Protein AF-A0A841Z2F9-F1 (afdb_monomer_lite)

Radius of gyration: 16.41 Å; chains: 1; bounding box: 46×33×38 Å

Structure (mmCIF, N/CA/C/O backbone):
data_AF-A0A841Z2F9-F1
#
_entry.id   AF-A0A841Z2F9-F1
#
loop_
_atom_site.group_PDB
_atom_site.id
_atom_site.type_symbol
_atom_site.label_atom_id
_atom_site.label_alt_id
_atom_site.label_comp_id
_atom_site.label_asym_id
_atom_site.label_entity_id
_atom_site.label_seq_id
_atom_site.pdbx_PDB_ins_code
_atom_site.Cartn_x
_atom_site.Cartn_y
_atom_site.Cartn_z
_atom_site.occupancy
_atom_site.B_iso_or_equiv
_atom_site.auth_seq_id
_atom_site.auth_comp_id
_atom_site.auth_asym_id
_atom_site.auth_atom_id
_atom_site.pdbx_PDB_model_num
ATOM 1 N N . MET A 1 1 ? -30.067 -2.325 -0.694 1.00 32.16 1 MET A N 1
ATOM 2 C CA . MET A 1 1 ? -28.967 -1.854 -1.563 1.00 32.16 1 MET A CA 1
ATOM 3 C C . MET A 1 1 ? -27.797 -2.801 -1.423 1.00 32.16 1 MET A C 1
ATOM 5 O O . MET A 1 1 ? -27.535 -3.234 -0.310 1.00 32.16 1 MET A O 1
ATOM 9 N N . LYS A 1 2 ? -27.159 -3.182 -2.534 1.00 28.09 2 LYS A N 1
ATOM 10 C CA . LYS A 1 2 ? -25.953 -4.018 -2.519 1.00 28.09 2 LYS A CA 1
ATOM 11 C C . LYS A 1 2 ? -24.741 -3.093 -2.527 1.00 28.09 2 LYS A C 1
ATOM 13 O O . LYS A 1 2 ? -24.358 -2.603 -3.582 1.00 28.09 2 LYS A O 1
ATOM 18 N N . THR A 1 3 ? -24.193 -2.839 -1.347 1.00 32.78 3 THR A N 1
ATOM 19 C CA . THR A 1 3 ? -22.905 -2.168 -1.162 1.00 32.78 3 THR A CA 1
ATOM 20 C C . THR A 1 3 ? -21.828 -3.049 -1.789 1.00 32.78 3 THR A C 1
ATOM 22 O O . THR A 1 3 ? -21.724 -4.228 -1.450 1.00 32.78 3 THR A O 1
ATOM 25 N N . LYS A 1 4 ? -21.076 -2.521 -2.754 1.00 34.56 4 LYS A N 1
ATOM 26 C CA . LYS A 1 4 ? -19.998 -3.257 -3.418 1.00 34.56 4 LYS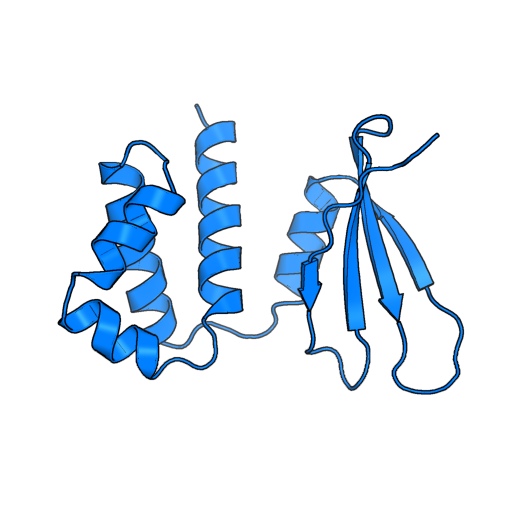 A CA 1
ATOM 27 C C . LYS A 1 4 ? -18.699 -2.932 -2.687 1.00 34.56 4 LYS A C 1
ATOM 29 O O . LYS A 1 4 ? -18.000 -1.995 -3.044 1.00 34.56 4 LYS A O 1
ATOM 34 N N . VAL A 1 5 ? -18.447 -3.657 -1.603 1.00 40.31 5 VAL A N 1
ATOM 35 C CA . VAL A 1 5 ? -17.239 -3.483 -0.796 1.00 40.31 5 VAL A CA 1
ATOM 36 C C . VAL A 1 5 ? -16.085 -4.159 -1.535 1.00 40.31 5 VAL A C 1
ATOM 38 O O . VAL A 1 5 ? -16.152 -5.348 -1.840 1.00 40.31 5 VAL A O 1
ATOM 41 N N . ILE A 1 6 ? -15.071 -3.384 -1.910 1.00 49.03 6 ILE A N 1
ATOM 42 C CA . ILE A 1 6 ? -13.790 -3.918 -2.380 1.00 49.03 6 ILE A CA 1
ATOM 43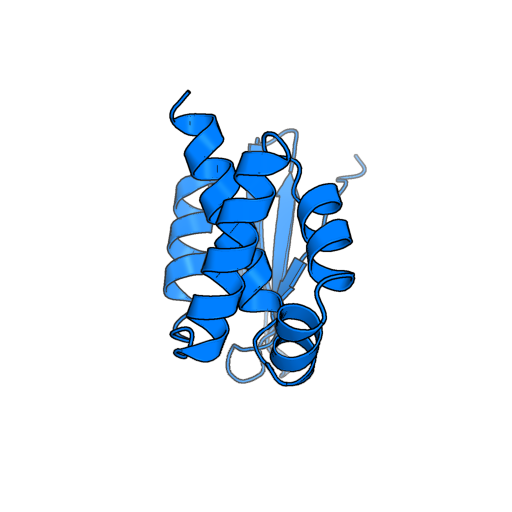 C C . ILE A 1 6 ? -12.953 -4.113 -1.119 1.00 49.03 6 ILE A C 1
ATOM 45 O O . ILE A 1 6 ? -12.584 -3.124 -0.493 1.00 49.03 6 ILE A O 1
ATOM 49 N N . GLU A 1 7 ? -12.751 -5.366 -0.718 1.00 40.91 7 GLU A N 1
ATOM 50 C CA . GLU A 1 7 ? -12.090 -5.725 0.539 1.00 40.91 7 GLU A CA 1
ATOM 51 C C . GLU A 1 7 ? -10.582 -5.921 0.338 1.00 40.91 7 GLU A C 1
ATOM 53 O O . GLU A 1 7 ? -10.152 -6.756 -0.461 1.00 40.91 7 GLU A O 1
ATOM 58 N N . GLU A 1 8 ? -9.775 -5.187 1.102 1.00 53.19 8 GLU A N 1
ATOM 59 C CA . GLU A 1 8 ? -8.361 -5.506 1.322 1.00 53.19 8 GLU A CA 1
ATOM 60 C C . GLU A 1 8 ? -8.178 -6.020 2.755 1.00 53.19 8 GLU A C 1
ATOM 62 O O . GLU A 1 8 ? -8.611 -5.373 3.710 1.00 53.19 8 GLU A O 1
ATOM 67 N N . GLN A 1 9 ? -7.539 -7.186 2.907 1.00 49.25 9 GLN A N 1
ATOM 68 C CA . GLN A 1 9 ? -7.263 -7.800 4.208 1.00 49.25 9 GLN A CA 1
ATOM 69 C C . GLN A 1 9 ? -5.783 -7.679 4.569 1.00 49.25 9 GLN A C 1
ATOM 71 O O . GLN A 1 9 ? -4.906 -8.047 3.782 1.00 49.25 9 GLN A O 1
ATOM 76 N N . LEU A 1 10 ? -5.502 -7.203 5.782 1.00 52.44 10 LEU A N 1
ATOM 77 C CA . LEU A 1 10 ? -4.146 -7.104 6.316 1.00 52.44 10 LEU A CA 1
ATOM 78 C C . LEU A 1 10 ? -3.994 -7.953 7.572 1.00 52.44 10 LEU A C 1
ATOM 80 O O . LEU A 1 10 ? -4.584 -7.667 8.613 1.00 52.44 10 LEU A O 1
ATOM 84 N N . ASN A 1 11 ? -3.143 -8.972 7.468 1.00 48.09 11 ASN A N 1
ATOM 85 C CA . ASN A 1 11 ? -2.755 -9.836 8.575 1.00 48.09 11 ASN A CA 1
ATOM 86 C C . ASN A 1 11 ? -1.405 -9.371 9.113 1.00 48.09 11 ASN A C 1
ATOM 88 O O . ASN A 1 11 ? -0.374 -9.773 8.585 1.00 48.09 11 ASN A O 1
ATOM 92 N N . ASN A 1 12 ? -1.409 -8.492 10.117 1.00 50.75 12 ASN A N 1
ATOM 93 C CA . ASN A 1 12 ? -0.194 -8.175 10.884 1.00 50.75 12 ASN A CA 1
ATOM 94 C C . ASN A 1 12 ? -0.453 -7.547 12.269 1.00 50.75 12 ASN A C 1
ATOM 96 O O . ASN A 1 12 ? 0.473 -7.019 12.879 1.00 50.75 12 ASN A O 1
ATOM 100 N N . LEU A 1 13 ? -1.683 -7.599 12.793 1.00 53.97 13 LEU A N 1
ATOM 101 C CA . LEU A 1 13 ? -2.029 -7.000 14.087 1.00 53.97 13 LEU A CA 1
ATOM 102 C C . LEU A 1 13 ? -2.232 -8.073 15.156 1.00 53.97 13 LEU A C 1
ATOM 104 O O . LEU A 1 13 ? -3.364 -8.314 15.534 1.00 53.97 13 LEU A O 1
ATOM 108 N N . ASP A 1 14 ? -1.174 -8.733 15.633 1.00 55.59 14 ASP A N 1
ATOM 109 C CA . ASP A 1 14 ? -1.215 -9.557 16.865 1.00 55.59 14 ASP A CA 1
ATOM 110 C C . ASP A 1 14 ? -2.453 -10.497 16.974 1.00 55.59 14 ASP A C 1
ATOM 112 O O . ASP A 1 14 ? -3.131 -10.576 17.999 1.00 55.59 14 ASP A O 1
ATOM 116 N N . GLY A 1 15 ? -2.796 -11.167 15.863 1.00 59.03 15 GLY A N 1
ATOM 117 C CA . GLY A 1 15 ? -3.957 -12.063 15.745 1.00 59.03 15 GLY A CA 1
ATOM 118 C C . GLY A 1 15 ? -5.235 -11.443 15.154 1.00 59.03 15 GLY A C 1
ATOM 119 O O . GLY A 1 15 ? -6.134 -12.159 14.727 1.00 59.03 15 GLY A O 1
ATOM 120 N N . ALA A 1 16 ? -5.354 -10.123 15.064 1.00 62.66 16 ALA A N 1
ATOM 121 C CA . ALA A 1 16 ? -6.501 -9.457 14.455 1.00 62.66 16 ALA A CA 1
ATOM 122 C C . ALA A 1 16 ? -6.362 -9.302 12.927 1.00 62.66 16 ALA A C 1
ATOM 124 O O . ALA A 1 16 ? -5.286 -8.997 12.405 1.00 62.66 16 ALA A O 1
ATOM 125 N N . THR A 1 17 ? -7.478 -9.475 12.215 1.00 66.56 17 THR A N 1
ATOM 126 C CA . THR A 1 17 ? -7.614 -9.197 10.777 1.00 66.56 17 THR A CA 1
ATOM 127 C C . THR A 1 17 ? -8.196 -7.799 10.595 1.00 66.56 17 THR A C 1
ATOM 129 O O . THR A 1 17 ? -9.247 -7.497 11.157 1.00 66.56 17 THR A O 1
ATOM 132 N N . LEU A 1 18 ? -7.531 -6.941 9.821 1.00 68.25 18 LEU A N 1
ATOM 133 C CA . LEU A 1 18 ? -8.093 -5.654 9.408 1.00 68.25 18 LEU A CA 1
ATOM 134 C C . LEU A 1 18 ? -8.703 -5.794 8.011 1.00 68.25 18 LEU A C 1
ATOM 136 O O . LEU A 1 18 ? -7.988 -6.127 7.068 1.00 68.25 18 LEU A O 1
ATOM 140 N N . GLU A 1 19 ? -9.998 -5.519 7.893 1.00 69.62 19 GLU A N 1
ATOM 141 C CA . GLU A 1 19 ? -10.733 -5.411 6.635 1.00 69.62 19 GLU A CA 1
ATOM 142 C C . GLU A 1 19 ? -10.939 -3.936 6.291 1.00 69.62 19 GLU A C 1
ATOM 144 O O . GLU A 1 19 ? -11.372 -3.135 7.128 1.00 69.62 19 GLU A O 1
ATOM 149 N N . ILE A 1 20 ? -10.617 -3.577 5.052 1.00 71.19 20 ILE A N 1
ATOM 150 C CA . ILE A 1 20 ? -10.816 -2.234 4.521 1.00 71.19 20 ILE A CA 1
ATOM 151 C C . ILE A 1 20 ? -11.875 -2.306 3.436 1.00 71.19 20 ILE A C 1
ATOM 153 O O . ILE A 1 20 ? -11.682 -2.988 2.435 1.00 71.19 20 ILE A O 1
ATOM 157 N N . GLY A 1 21 ? -12.967 -1.577 3.630 1.00 70.88 21 GLY A N 1
ATOM 158 C CA . GLY A 1 21 ? -14.044 -1.437 2.665 1.00 70.88 21 GLY A CA 1
ATOM 159 C C . GLY A 1 21 ? -14.174 -0.011 2.146 1.00 70.88 21 GLY A C 1
ATOM 160 O O . GLY A 1 21 ? -13.744 0.943 2.791 1.00 70.88 21 GLY A O 1
ATOM 161 N N . TYR A 1 22 ? -14.824 0.160 0.997 1.00 69.88 22 TYR A N 1
ATOM 162 C CA . TYR A 1 22 ? -15.181 1.476 0.466 1.00 69.88 22 TYR A CA 1
ATOM 163 C C . TYR A 1 22 ? -16.675 1.553 0.156 1.00 69.88 22 TYR A C 1
ATOM 165 O O . TYR A 1 22 ? -17.254 0.620 -0.405 1.00 69.88 22 TYR A O 1
ATOM 173 N N . ASN A 1 23 ? -17.300 2.671 0.527 1.00 72.88 23 ASN A N 1
ATOM 174 C CA . ASN A 1 23 ? -18.678 2.990 0.184 1.00 72.88 23 ASN A CA 1
ATOM 175 C C . ASN A 1 23 ? -18.706 4.192 -0.770 1.00 72.88 23 ASN A C 1
ATOM 177 O O . ASN A 1 23 ? -18.426 5.320 -0.365 1.00 72.88 23 ASN A O 1
ATOM 181 N N . GLU A 1 24 ? -19.081 3.941 -2.026 1.00 66.44 24 GLU A N 1
ATOM 182 C CA . GLU A 1 24 ? -19.176 4.960 -3.081 1.00 66.44 24 GLU A CA 1
ATOM 183 C C . GLU A 1 24 ? -20.198 6.065 -2.767 1.00 66.44 24 GLU A C 1
ATOM 185 O O . GLU A 1 24 ? -19.948 7.234 -3.057 1.00 66.44 24 GLU A O 1
ATOM 190 N N . GLU A 1 25 ? -21.330 5.729 -2.146 1.00 71.50 25 GLU A N 1
ATOM 191 C CA . GLU A 1 25 ? -22.392 6.697 -1.844 1.00 71.50 25 GLU A CA 1
ATOM 192 C C . GLU A 1 25 ? -22.015 7.616 -0.684 1.00 71.50 25 GLU A C 1
ATOM 194 O O . GLU A 1 25 ? -22.248 8.823 -0.738 1.00 71.50 25 GLU A O 1
ATOM 199 N N . ALA A 1 26 ? -21.404 7.049 0.357 1.00 69.56 26 ALA A N 1
ATOM 200 C CA . ALA A 1 26 ? -20.937 7.804 1.515 1.00 69.56 26 ALA A CA 1
ATOM 201 C C . ALA A 1 26 ? -19.568 8.466 1.283 1.00 69.56 26 ALA A C 1
ATOM 203 O O . ALA A 1 26 ? -19.132 9.271 2.105 1.00 69.56 26 ALA A O 1
ATOM 204 N N . LYS A 1 27 ? -18.886 8.125 0.178 1.00 75.19 27 LYS A N 1
ATOM 205 C CA . LYS A 1 27 ? -17.503 8.516 -0.135 1.00 75.19 27 LYS A CA 1
ATOM 206 C C . LYS A 1 27 ? -16.537 8.281 1.034 1.00 75.19 27 LYS A C 1
ATOM 208 O O . LYS A 1 27 ? -15.615 9.065 1.252 1.00 75.19 27 LYS A O 1
ATOM 213 N N . SER A 1 28 ? -16.743 7.202 1.780 1.00 75.62 28 SER A N 1
ATOM 214 C CA . SER A 1 28 ? -16.006 6.896 3.006 1.00 75.62 28 SER A CA 1
ATOM 215 C C . SER A 1 28 ? -15.438 5.483 2.983 1.00 75.62 28 SER A C 1
ATOM 217 O O . SER A 1 28 ? -15.931 4.596 2.280 1.00 75.62 28 SER A O 1
ATOM 219 N N . HIS A 1 29 ? -14.374 5.284 3.757 1.00 78.25 29 HIS A N 1
ATOM 220 C CA . HIS A 1 29 ? -13.729 3.992 3.930 1.00 78.25 29 HIS A CA 1
ATOM 221 C C . HIS A 1 29 ? -14.187 3.367 5.245 1.00 78.25 29 HIS A C 1
ATOM 223 O O . HIS A 1 29 ? -14.218 4.032 6.280 1.00 78.25 29 HIS A O 1
ATOM 229 N N . LEU A 1 30 ? -14.540 2.090 5.203 1.00 79.12 30 LEU A N 1
ATOM 230 C CA . LEU A 1 30 ? -14.769 1.267 6.378 1.00 79.12 30 LEU A CA 1
ATOM 231 C C . LEU A 1 30 ? -13.442 0.641 6.787 1.00 79.12 30 LEU A C 1
ATOM 233 O O . LEU A 1 30 ? -12.773 0.034 5.958 1.00 79.12 30 LEU A O 1
ATOM 237 N N . LEU A 1 31 ? -13.091 0.752 8.060 1.00 78.62 31 LEU A N 1
ATOM 238 C CA . LEU A 1 31 ? -12.028 -0.031 8.676 1.00 78.62 31 LEU A CA 1
ATOM 239 C C . LEU A 1 31 ? -12.677 -0.926 9.725 1.00 78.62 31 LEU A C 1
ATOM 241 O O . LEU A 1 31 ? -13.246 -0.412 10.689 1.00 78.62 31 LEU A O 1
ATOM 245 N N . ALA A 1 32 ? -12.619 -2.241 9.534 1.00 79.25 32 ALA A N 1
ATOM 246 C CA . ALA A 1 32 ? -13.174 -3.225 10.455 1.00 79.25 32 ALA A CA 1
ATOM 247 C C . ALA A 1 32 ? -12.068 -4.137 10.992 1.00 79.25 32 ALA A C 1
ATOM 249 O O . ALA A 1 32 ? -11.365 -4.805 10.240 1.00 79.25 32 ALA A O 1
ATOM 250 N N . LEU A 1 33 ? -11.906 -4.145 12.312 1.00 77.00 33 LEU A N 1
ATOM 251 C CA . LEU A 1 33 ? -10.940 -4.974 13.013 1.00 77.00 33 LEU A CA 1
ATOM 252 C C . LEU A 1 33 ? -11.649 -6.205 13.584 1.00 77.00 33 LEU A C 1
ATOM 254 O O . LEU A 1 33 ? -12.493 -6.098 14.478 1.00 77.00 33 LEU A O 1
ATOM 258 N N . PHE A 1 34 ? -11.269 -7.373 13.084 1.00 76.50 34 PHE A N 1
ATOM 259 C CA . PHE A 1 34 ? -11.765 -8.666 13.527 1.00 76.50 34 PHE A CA 1
ATOM 260 C C . PHE A 1 34 ? -10.747 -9.307 14.475 1.00 76.50 34 PHE A C 1
ATOM 262 O O . PHE A 1 34 ? -9.637 -9.617 14.042 1.00 76.50 34 PHE A O 1
ATOM 269 N N . PRO A 1 35 ? -11.079 -9.513 15.760 1.00 73.75 35 PRO A N 1
ATOM 270 C CA . PRO A 1 35 ? -10.176 -10.182 16.691 1.00 73.75 35 PRO A CA 1
ATOM 271 C C . PRO A 1 35 ? -10.040 -11.683 16.373 1.00 73.75 35 PRO A C 1
ATOM 273 O O . PRO A 1 35 ? -11.011 -12.330 15.987 1.00 73.75 35 PRO A O 1
ATOM 276 N N . GLU A 1 36 ? -8.851 -12.262 16.594 1.00 66.25 36 GLU A N 1
ATOM 277 C CA . GLU A 1 36 ? -8.592 -13.706 16.392 1.00 66.25 36 GLU A CA 1
ATOM 278 C C . GLU A 1 36 ? -9.467 -14.598 17.280 1.00 66.25 36 GLU A C 1
ATOM 280 O O . GLU A 1 36 ? -9.923 -15.678 16.902 1.00 66.25 36 GLU A O 1
ATOM 285 N N . LYS A 1 37 ? -9.648 -14.157 18.526 1.00 76.75 37 LYS A N 1
ATOM 286 C CA . LYS A 1 37 ? -10.446 -14.842 19.540 1.00 76.75 37 LYS A CA 1
ATOM 287 C C . LYS A 1 37 ? -11.871 -14.317 19.468 1.00 76.75 37 LYS A C 1
ATOM 289 O O . LYS A 1 37 ? -12.085 -13.178 19.070 1.00 76.75 37 LYS A O 1
ATOM 294 N N . LYS A 1 38 ? -12.838 -15.120 19.932 1.00 68.94 38 LYS A N 1
ATOM 295 C CA . LYS A 1 38 ? -14.232 -14.674 20.084 1.00 68.94 38 LYS A CA 1
ATOM 296 C C . LYS A 1 38 ? -14.268 -13.340 20.836 1.00 68.94 38 LYS A C 1
ATOM 298 O O . LYS A 1 38 ? -14.002 -13.300 22.035 1.00 68.94 38 LYS A O 1
ATOM 303 N N . GLY A 1 39 ? -14.594 -12.285 20.109 1.00 70.69 39 GLY A N 1
ATOM 304 C CA . GLY A 1 39 ? -14.669 -10.912 20.574 1.00 70.69 39 GLY A CA 1
ATOM 305 C C . GLY A 1 39 ? -15.480 -10.095 19.578 1.00 70.69 39 GLY A C 1
ATOM 306 O O . GLY A 1 39 ? -15.729 -10.545 18.456 1.00 70.69 39 GLY A O 1
ATOM 307 N N . ASP A 1 40 ? -15.919 -8.922 20.012 1.00 80.56 40 ASP A N 1
ATOM 308 C CA . ASP A 1 40 ? -16.722 -8.043 19.173 1.00 80.56 40 ASP A CA 1
ATOM 309 C C . ASP A 1 40 ? -15.860 -7.396 18.085 1.00 80.56 40 ASP A C 1
ATOM 311 O O . ASP A 1 40 ? -14.709 -7.014 18.310 1.00 80.56 40 ASP A O 1
ATOM 315 N N . VAL A 1 41 ? -16.439 -7.274 16.892 1.00 80.00 41 VAL A N 1
ATOM 316 C CA . VAL A 1 41 ? -15.828 -6.560 15.770 1.00 80.00 41 VAL A CA 1
ATOM 317 C C . VAL A 1 41 ? -15.919 -5.065 16.046 1.00 80.00 41 VAL A C 1
ATOM 319 O O . VAL A 1 41 ? -17.000 -4.545 16.329 1.00 80.00 41 VAL A O 1
ATOM 322 N N . VAL A 1 42 ? -14.794 -4.363 15.927 1.00 78.69 42 VAL A N 1
ATOM 323 C CA . VAL A 1 42 ? -14.767 -2.898 16.001 1.00 78.69 42 VAL A CA 1
ATOM 324 C C . VAL A 1 42 ? -14.665 -2.356 14.588 1.00 78.69 42 VAL A C 1
ATOM 326 O O . VAL A 1 42 ? -13.713 -2.662 13.877 1.00 78.69 42 VAL A O 1
ATOM 329 N N . SER A 1 43 ? -15.632 -1.537 14.181 1.00 80.44 43 SER A N 1
ATOM 330 C CA . SER A 1 43 ? -15.655 -0.941 12.846 1.00 80.44 43 SER A CA 1
ATOM 331 C C . SER A 1 43 ? -15.861 0.565 12.895 1.00 80.44 43 SER A C 1
ATOM 333 O O . SER A 1 43 ? -16.735 1.040 13.623 1.00 80.44 43 SER A O 1
ATOM 335 N N . ILE A 1 44 ? -15.107 1.305 12.085 1.00 82.19 44 ILE A N 1
ATOM 336 C CA . ILE A 1 44 ? -15.223 2.759 11.954 1.00 82.19 44 ILE A CA 1
ATOM 337 C C . ILE A 1 44 ? -15.312 3.171 10.487 1.00 82.19 44 ILE A C 1
ATOM 339 O O . ILE A 1 44 ? -14.653 2.592 9.625 1.00 82.19 44 ILE A O 1
ATOM 343 N N . TRP A 1 45 ? -16.110 4.200 10.216 1.00 82.25 45 TRP A N 1
ATOM 344 C CA . TRP A 1 45 ? -16.104 4.893 8.932 1.00 82.25 45 TRP A CA 1
ATOM 345 C C . TRP A 1 45 ? -15.176 6.095 9.030 1.00 82.25 45 TRP A C 1
ATOM 347 O O . TRP A 1 45 ? -15.332 6.923 9.927 1.00 82.25 45 TRP A O 1
ATOM 357 N N . VAL A 1 46 ? -14.224 6.191 8.112 1.00 79.50 46 VAL A N 1
ATOM 358 C CA . VAL A 1 46 ? -13.244 7.275 8.056 1.00 79.50 46 VAL A CA 1
ATOM 359 C C . VAL A 1 46 ? -13.180 7.873 6.655 1.00 79.50 46 VAL A C 1
ATOM 361 O O . VAL A 1 46 ? -13.500 7.220 5.657 1.00 79.50 46 VAL A O 1
ATOM 364 N N . ASP A 1 47 ? -12.783 9.140 6.572 1.00 82.50 47 ASP A N 1
ATOM 365 C CA . ASP A 1 47 ? -12.445 9.760 5.294 1.00 82.50 47 ASP A CA 1
ATOM 366 C C . ASP A 1 47 ? -11.139 9.174 4.713 1.00 82.50 47 ASP A C 1
ATOM 368 O O . ASP A 1 47 ? -10.450 8.360 5.339 1.00 82.50 47 ASP A O 1
ATOM 372 N N . ARG A 1 48 ? -10.830 9.543 3.465 1.00 73.38 48 ARG A N 1
ATOM 373 C CA . ARG A 1 48 ? -9.631 9.076 2.750 1.00 73.38 48 ARG A CA 1
ATOM 374 C C . ARG A 1 48 ? -8.345 9.459 3.490 1.00 73.38 48 ARG A C 1
ATOM 376 O O . ARG A 1 48 ? -7.466 8.610 3.639 1.00 73.38 48 ARG A O 1
ATOM 383 N N . ASP A 1 49 ? -8.248 10.697 3.959 1.00 76.69 49 ASP A N 1
ATOM 384 C CA . ASP A 1 49 ? -7.032 11.241 4.567 1.00 76.69 49 ASP A CA 1
ATOM 385 C C . ASP A 1 49 ? -6.700 10.522 5.872 1.00 76.69 49 ASP A C 1
ATOM 387 O O . ASP A 1 49 ? -5.554 10.137 6.118 1.00 76.69 49 ASP A O 1
ATOM 391 N N . LEU A 1 50 ? -7.712 10.307 6.711 1.00 73.88 50 LEU A N 1
ATOM 392 C CA . LEU A 1 50 ? -7.582 9.590 7.966 1.00 73.88 50 LEU A CA 1
ATOM 393 C C . LEU A 1 50 ? -7.297 8.108 7.723 1.00 73.88 50 LEU A C 1
ATOM 395 O O . LEU A 1 50 ? -6.414 7.566 8.385 1.00 73.88 50 LEU A O 1
ATOM 399 N N . LYS A 1 51 ? -7.951 7.469 6.740 1.00 76.44 51 LYS A N 1
ATOM 400 C CA . LYS A 1 51 ? -7.609 6.100 6.319 1.00 76.44 51 LYS A CA 1
ATOM 401 C C . LYS A 1 51 ? -6.132 6.003 5.954 1.00 76.44 51 LYS A C 1
ATOM 403 O O . LYS A 1 51 ? -5.448 5.128 6.472 1.00 76.44 51 LYS A O 1
ATOM 408 N N . ASN A 1 52 ? -5.621 6.897 5.111 1.00 70.38 52 ASN A N 1
ATOM 409 C CA . ASN A 1 52 ? -4.226 6.855 4.669 1.00 70.38 52 ASN A CA 1
ATOM 410 C C . ASN A 1 52 ? -3.254 7.052 5.844 1.00 70.38 52 ASN A C 1
ATOM 412 O O . ASN A 1 52 ? -2.367 6.224 6.038 1.00 70.38 52 ASN A O 1
ATOM 416 N N . LYS A 1 53 ? -3.496 8.043 6.714 1.00 70.50 53 LYS A N 1
ATOM 417 C CA . LYS A 1 53 ? -2.690 8.262 7.932 1.00 70.50 53 LYS A CA 1
ATOM 418 C C . LYS A 1 53 ? -2.706 7.065 8.882 1.00 70.50 53 LYS A C 1
ATOM 420 O O . LYS A 1 53 ? -1.680 6.730 9.470 1.00 70.50 53 LYS A O 1
ATOM 425 N N . MET A 1 54 ? -3.861 6.419 9.050 1.00 69.44 54 MET A N 1
ATOM 426 C CA . MET A 1 54 ? -3.979 5.209 9.865 1.00 69.44 54 MET A CA 1
ATOM 427 C C . MET A 1 54 ? -3.227 4.041 9.231 1.00 69.44 54 MET A C 1
ATOM 429 O O . MET A 1 54 ? -2.536 3.320 9.942 1.00 69.44 54 MET A O 1
ATOM 433 N N . MET A 1 55 ? -3.296 3.878 7.910 1.00 69.75 55 MET A N 1
ATOM 434 C CA . MET A 1 55 ? -2.531 2.853 7.203 1.00 69.75 55 MET A CA 1
ATOM 435 C C . MET A 1 55 ? -1.025 3.057 7.336 1.00 69.75 55 MET A C 1
ATOM 437 O O . MET A 1 55 ? -0.308 2.092 7.599 1.00 69.75 55 MET A O 1
ATOM 441 N N . ASP A 1 56 ? -0.548 4.295 7.236 1.00 65.62 56 ASP A N 1
ATOM 442 C CA . ASP A 1 56 ? 0.860 4.628 7.460 1.00 65.62 56 ASP A CA 1
ATOM 443 C C . ASP A 1 56 ? 1.295 4.348 8.903 1.00 65.62 56 ASP A C 1
ATOM 445 O O . ASP A 1 56 ? 2.375 3.808 9.134 1.00 65.62 56 ASP A O 1
ATOM 449 N N . ALA A 1 57 ? 0.440 4.658 9.883 1.00 62.28 57 ALA A N 1
ATOM 450 C CA . ALA A 1 57 ? 0.708 4.386 11.294 1.00 62.28 57 ALA A CA 1
ATOM 451 C C . ALA A 1 57 ? 0.683 2.884 11.634 1.00 62.28 57 ALA A C 1
ATOM 453 O O . ALA A 1 57 ? 1.451 2.435 12.481 1.00 62.28 57 ALA A O 1
ATOM 454 N N . LEU A 1 58 ? -0.188 2.104 10.985 1.00 61.44 58 LEU A N 1
ATOM 455 C CA . LEU A 1 58 ? -0.301 0.652 11.170 1.00 61.44 58 LEU A CA 1
ATOM 456 C C . LEU A 1 58 ? 0.791 -0.111 10.412 1.00 61.44 58 LEU A C 1
ATOM 458 O O . LEU A 1 58 ? 1.205 -1.190 10.836 1.00 61.44 58 LEU A O 1
ATOM 462 N N . THR A 1 59 ? 1.328 0.463 9.334 1.00 58.72 59 THR A N 1
ATOM 463 C CA . THR A 1 59 ? 2.535 -0.032 8.665 1.00 58.72 59 THR A CA 1
ATOM 464 C C . THR A 1 59 ? 3.800 0.425 9.399 1.00 58.72 59 THR A C 1
ATOM 466 O O . THR A 1 59 ? 4.675 1.088 8.852 1.00 58.72 59 THR A O 1
ATOM 469 N N . LEU A 1 60 ? 3.937 -0.007 10.660 1.00 50.00 60 LEU A N 1
ATOM 470 C CA . LEU A 1 60 ? 5.158 0.130 11.475 1.00 50.00 60 LEU A CA 1
ATOM 471 C C . LEU A 1 60 ? 6.371 -0.615 10.886 1.00 50.00 60 LEU A C 1
ATOM 473 O O . LEU A 1 60 ? 7.504 -0.399 11.324 1.00 50.00 60 LEU A O 1
ATOM 477 N N . GLN A 1 61 ? 6.159 -1.493 9.901 1.00 58.25 61 GLN A N 1
ATOM 478 C CA . GLN A 1 61 ? 7.243 -2.120 9.157 1.00 58.25 61 GLN A CA 1
ATOM 479 C C . GLN A 1 61 ? 7.914 -1.083 8.257 1.00 58.25 61 GLN A C 1
ATOM 481 O O . GLN A 1 61 ? 7.396 -0.678 7.217 1.00 58.25 61 GLN A O 1
ATOM 486 N N . LYS A 1 62 ? 9.106 -0.652 8.671 1.00 65.38 62 LYS A N 1
ATOM 487 C CA . LYS A 1 62 ? 10.034 0.024 7.769 1.00 65.38 62 LYS A CA 1
ATOM 488 C C . LYS A 1 62 ? 10.433 -0.968 6.681 1.00 65.38 62 LYS A C 1
ATOM 490 O O . LYS A 1 62 ? 10.790 -2.101 6.995 1.00 65.38 62 LYS A O 1
ATOM 495 N N . LEU A 1 63 ? 10.365 -0.521 5.429 1.00 75.69 63 LEU A N 1
ATOM 496 C CA . LEU A 1 63 ? 10.997 -1.230 4.324 1.00 75.69 63 LEU A CA 1
ATOM 497 C C . LEU A 1 63 ? 12.491 -1.347 4.641 1.00 75.69 63 LEU A C 1
ATOM 499 O O . LEU A 1 63 ? 13.108 -0.362 5.061 1.00 75.69 63 LEU A O 1
ATOM 503 N N . ASP A 1 64 ? 13.048 -2.540 4.473 1.00 81.19 64 ASP A N 1
ATOM 504 C CA . ASP A 1 64 ? 14.497 -2.701 4.477 1.00 81.19 64 ASP A CA 1
ATOM 505 C C . ASP A 1 64 ? 15.107 -2.123 3.185 1.00 81.19 64 ASP A C 1
ATOM 507 O O . ASP A 1 64 ? 14.401 -1.637 2.299 1.00 81.19 64 ASP A O 1
ATOM 511 N N . GLU A 1 65 ? 16.434 -2.122 3.072 1.00 82.88 65 GLU A N 1
ATOM 512 C CA . GLU A 1 65 ? 17.119 -1.523 1.918 1.00 82.88 65 GLU A CA 1
ATOM 513 C C . GLU A 1 65 ? 16.713 -2.165 0.579 1.00 82.88 65 GLU A C 1
ATOM 515 O O . GLU A 1 65 ? 16.587 -1.460 -0.427 1.00 82.88 65 GLU A O 1
ATOM 520 N N . ASN A 1 66 ? 16.444 -3.475 0.565 1.00 85.00 66 ASN A N 1
ATOM 521 C CA . ASN A 1 66 ? 16.029 -4.196 -0.638 1.00 85.00 66 ASN A CA 1
ATOM 522 C C . ASN A 1 66 ? 14.592 -3.837 -1.025 1.00 85.00 66 ASN A C 1
ATOM 524 O O . ASN A 1 66 ? 14.294 -3.602 -2.196 1.00 85.00 66 ASN A O 1
ATOM 528 N N . ASP A 1 67 ? 13.708 -3.736 -0.042 1.00 85.31 67 ASP A N 1
ATOM 529 C CA . ASP A 1 67 ? 12.326 -3.329 -0.238 1.00 85.31 67 ASP A CA 1
ATOM 530 C C . ASP A 1 67 ? 12.207 -1.869 -0.704 1.00 85.31 67 ASP A C 1
ATOM 532 O O . ASP A 1 67 ? 11.389 -1.551 -1.573 1.00 85.31 67 ASP A O 1
ATOM 536 N N . VAL A 1 68 ? 13.048 -0.974 -0.168 1.00 85.00 68 VAL A N 1
ATOM 537 C CA . VAL A 1 68 ? 13.157 0.418 -0.637 1.00 85.00 68 VAL A CA 1
ATOM 538 C C . VAL A 1 68 ? 13.646 0.447 -2.082 1.00 85.00 68 VAL A C 1
ATOM 540 O O . VAL A 1 68 ? 13.067 1.155 -2.906 1.00 85.00 68 VAL A O 1
ATOM 543 N N . PHE A 1 69 ? 14.671 -0.341 -2.419 1.00 86.88 69 PHE A N 1
ATOM 544 C CA . PHE A 1 69 ? 15.154 -0.451 -3.793 1.00 86.88 69 PHE A CA 1
ATOM 545 C C . PHE A 1 69 ? 14.038 -0.892 -4.751 1.00 86.88 69 PHE A C 1
ATOM 547 O O . PHE A 1 69 ? 13.832 -0.248 -5.783 1.00 86.88 69 PHE A O 1
ATOM 554 N N . LEU A 1 70 ? 13.285 -1.940 -4.399 1.00 88.38 70 LEU A N 1
ATOM 555 C CA . LEU A 1 70 ? 12.158 -2.429 -5.196 1.00 88.38 70 LEU A CA 1
ATOM 556 C C . LEU A 1 70 ? 11.086 -1.348 -5.390 1.00 88.38 70 LEU A C 1
ATOM 558 O O . LEU A 1 70 ? 10.639 -1.123 -6.517 1.00 88.38 70 LEU A O 1
ATOM 562 N N . LEU A 1 71 ? 10.708 -0.646 -4.317 1.00 88.44 71 LEU A N 1
ATOM 563 C CA . LEU A 1 71 ? 9.734 0.443 -4.379 1.00 88.44 71 LEU A CA 1
ATOM 564 C C . LEU A 1 71 ? 10.190 1.555 -5.336 1.00 88.44 71 LEU A C 1
ATOM 566 O O . LEU A 1 71 ? 9.414 2.004 -6.179 1.00 88.44 71 LEU A O 1
ATOM 570 N N . GLU A 1 72 ? 11.448 1.983 -5.250 1.00 89.12 72 GLU A N 1
ATOM 571 C CA . GLU A 1 72 ? 11.984 3.054 -6.096 1.00 89.12 72 GLU A CA 1
ATOM 572 C C . GLU A 1 72 ? 12.093 2.652 -7.576 1.00 89.12 72 GLU A C 1
ATOM 574 O O . GLU A 1 72 ? 11.856 3.479 -8.462 1.00 89.12 72 GLU A O 1
ATOM 579 N N . GLN A 1 73 ? 12.399 1.384 -7.881 1.00 89.25 73 GLN A N 1
ATOM 580 C CA . GLN A 1 73 ? 12.344 0.887 -9.264 1.00 89.25 73 GLN A CA 1
ATOM 581 C C . GLN A 1 73 ? 10.916 0.917 -9.814 1.00 89.25 73 GLN A C 1
ATOM 583 O O . GLN A 1 73 ? 10.694 1.376 -10.938 1.00 89.25 73 GLN A O 1
ATOM 588 N N . LEU A 1 74 ? 9.937 0.498 -9.008 1.00 88.56 74 LEU A N 1
ATOM 589 C CA . LEU A 1 74 ? 8.531 0.531 -9.400 1.00 88.56 74 LEU A CA 1
ATOM 590 C C . LEU A 1 74 ? 8.036 1.959 -9.639 1.00 88.56 74 LEU A C 1
ATOM 592 O O . LEU A 1 74 ? 7.408 2.199 -10.666 1.00 88.56 74 LEU A O 1
ATOM 596 N N . LYS A 1 75 ? 8.374 2.929 -8.778 1.00 89.50 75 LYS A N 1
ATOM 597 C CA . LYS A 1 75 ? 8.014 4.346 -8.987 1.00 89.50 75 LYS A CA 1
ATOM 598 C C . LYS A 1 75 ? 8.507 4.870 -10.337 1.00 89.50 75 LYS A C 1
ATOM 600 O O . LYS A 1 75 ? 7.734 5.456 -11.096 1.00 89.50 75 LY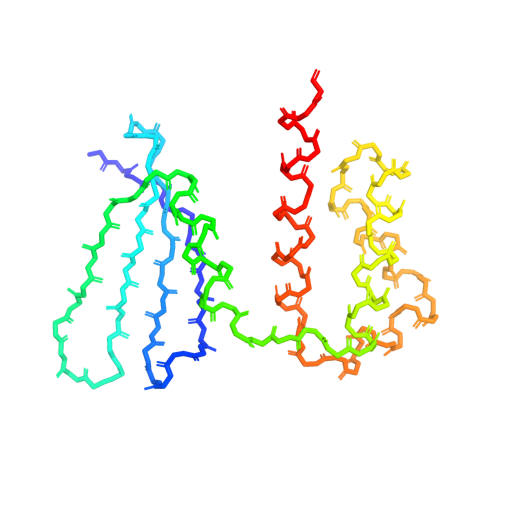S A O 1
ATOM 605 N N . LYS A 1 76 ? 9.771 4.599 -10.687 1.00 89.50 76 LYS A N 1
ATOM 606 C CA . LYS A 1 76 ? 10.346 4.988 -11.989 1.00 89.50 76 LYS A CA 1
ATOM 607 C C . LYS A 1 76 ? 9.596 4.353 -13.159 1.00 89.50 76 LYS A C 1
ATOM 609 O O . LYS A 1 76 ? 9.375 5.012 -14.175 1.00 89.50 76 LYS A O 1
ATOM 614 N N . LEU A 1 77 ? 9.208 3.082 -13.038 1.00 87.00 77 LEU A N 1
ATOM 615 C CA . LEU A 1 77 ? 8.428 2.397 -14.070 1.00 87.00 77 LEU A CA 1
ATOM 616 C C . LEU A 1 77 ? 7.013 2.969 -14.184 1.00 87.00 77 LEU A C 1
ATOM 618 O O . LEU A 1 77 ? 6.556 3.190 -15.302 1.00 87.00 77 LEU A O 1
ATOM 622 N N . VAL A 1 78 ? 6.352 3.283 -13.068 1.00 84.75 78 VAL A N 1
ATOM 623 C CA . VAL A 1 78 ? 5.027 3.925 -13.056 1.00 84.75 78 VAL A CA 1
ATOM 624 C C . VAL A 1 78 ? 5.071 5.281 -13.759 1.00 84.75 78 VAL A C 1
ATOM 626 O O . VAL A 1 78 ? 4.232 5.536 -14.621 1.00 84.75 78 VAL A O 1
ATOM 629 N N . GLN A 1 79 ? 6.087 6.109 -13.496 1.00 85.19 79 GLN A N 1
ATOM 630 C CA . GLN A 1 79 ? 6.277 7.379 -14.211 1.00 85.19 79 GLN A CA 1
ATOM 631 C C . GLN A 1 79 ? 6.445 7.166 -15.721 1.00 85.19 79 GLN A C 1
ATOM 633 O O . GLN A 1 79 ? 5.784 7.824 -16.524 1.00 85.19 79 GLN A O 1
ATOM 638 N N . ARG A 1 80 ? 7.279 6.199 -16.132 1.00 87.06 80 ARG A N 1
ATOM 639 C CA . ARG A 1 80 ? 7.449 5.843 -17.555 1.00 87.06 80 ARG A CA 1
ATOM 640 C C . ARG A 1 80 ? 6.154 5.334 -18.191 1.00 87.06 80 ARG A C 1
ATOM 642 O O . ARG A 1 80 ? 5.919 5.577 -19.371 1.00 87.06 80 ARG A O 1
ATOM 649 N N . CYS A 1 81 ? 5.311 4.669 -17.408 1.00 83.00 81 CYS A N 1
ATOM 650 C CA . CYS A 1 81 ? 4.015 4.139 -17.825 1.00 83.00 81 CYS A CA 1
ATOM 651 C C . CYS A 1 81 ? 2.862 5.139 -17.637 1.00 83.00 81 CYS A C 1
ATOM 653 O O . CYS A 1 81 ? 1.704 4.724 -17.669 1.00 83.00 81 CYS A O 1
ATOM 655 N N . LYS A 1 82 ? 3.155 6.438 -17.455 1.00 81.50 82 LYS A N 1
ATOM 656 C CA . LYS A 1 82 ? 2.158 7.510 -17.284 1.00 81.50 82 LYS A CA 1
ATOM 657 C C . LYS A 1 82 ? 1.150 7.219 -16.163 1.00 81.50 82 LYS A C 1
ATOM 659 O O . LYS A 1 82 ? -0.053 7.331 -16.369 1.00 81.50 82 LYS A O 1
ATOM 664 N N . GLY A 1 83 ? 1.635 6.753 -15.014 1.00 73.38 83 GLY A N 1
ATOM 665 C CA . GLY A 1 83 ? 0.795 6.446 -13.851 1.00 73.38 83 GLY A CA 1
ATOM 666 C C . GLY A 1 83 ? 0.160 5.051 -13.864 1.00 73.38 83 GLY A C 1
ATOM 667 O O . GLY A 1 83 ? -0.392 4.622 -12.856 1.00 73.38 83 GLY A O 1
ATOM 668 N N . ASN A 1 84 ? 0.270 4.277 -14.953 1.00 77.69 84 ASN A N 1
ATOM 669 C CA . ASN A 1 84 ? -0.360 2.957 -15.016 1.00 77.69 84 ASN A CA 1
ATOM 670 C C . ASN A 1 84 ? 0.410 1.897 -14.202 1.00 77.69 84 ASN A C 1
ATOM 672 O O . ASN A 1 84 ? 1.361 1.275 -14.685 1.00 77.69 84 ASN A O 1
ATOM 676 N N . LEU A 1 85 ? -0.056 1.664 -12.972 1.00 75.81 85 LEU A N 1
ATOM 677 C CA . LEU A 1 85 ? 0.494 0.702 -12.010 1.00 75.81 85 LEU A CA 1
ATOM 678 C C . LEU A 1 85 ? 0.531 -0.742 -12.530 1.00 75.81 85 LEU A C 1
ATOM 680 O O . LEU A 1 85 ? 1.536 -1.430 -12.355 1.00 75.81 85 LEU A O 1
ATOM 684 N N . ILE A 1 86 ? -0.533 -1.206 -13.194 1.00 76.81 86 ILE A N 1
ATOM 685 C CA . ILE A 1 86 ? -0.625 -2.592 -13.687 1.00 76.81 86 ILE A CA 1
ATOM 686 C C . ILE A 1 86 ? 0.418 -2.832 -14.782 1.00 76.81 86 ILE A C 1
ATOM 688 O O . ILE A 1 86 ? 1.112 -3.849 -14.772 1.00 76.81 86 ILE A O 1
ATOM 692 N N . VAL A 1 87 ? 0.560 -1.876 -15.702 1.00 77.31 87 VAL A N 1
ATOM 693 C CA . VAL A 1 87 ? 1.551 -1.948 -16.783 1.00 77.31 87 VAL A CA 1
ATOM 694 C C . VAL A 1 87 ? 2.973 -1.887 -16.219 1.00 77.31 87 VAL A C 1
ATOM 696 O O . VAL A 1 87 ? 3.820 -2.682 -16.622 1.00 77.31 87 VAL A O 1
ATOM 699 N N . ALA A 1 88 ? 3.228 -1.010 -15.245 1.00 80.00 88 ALA A N 1
ATOM 700 C CA . ALA A 1 88 ? 4.530 -0.906 -14.591 1.00 80.00 88 ALA A CA 1
ATOM 701 C C . ALA A 1 88 ? 4.940 -2.206 -13.877 1.00 80.00 88 ALA A C 1
ATOM 703 O O . ALA A 1 88 ? 6.081 -2.643 -14.017 1.00 80.00 88 ALA A O 1
ATOM 704 N N . LEU A 1 89 ? 4.010 -2.858 -13.171 1.00 79.94 89 LEU A N 1
ATOM 705 C CA . LEU A 1 89 ? 4.245 -4.163 -12.540 1.00 79.94 89 LEU A CA 1
ATOM 706 C C . LEU A 1 89 ? 4.481 -5.275 -13.570 1.00 79.94 89 LEU A C 1
ATOM 708 O O . LEU A 1 89 ? 5.313 -6.153 -13.342 1.00 79.94 89 LEU A O 1
ATOM 712 N N . GLY A 1 90 ? 3.780 -5.222 -14.706 1.00 82.06 90 GLY A N 1
ATOM 713 C CA . GLY A 1 90 ? 4.007 -6.120 -15.837 1.00 82.06 90 GLY A CA 1
ATOM 714 C C . GLY A 1 90 ? 5.447 -6.042 -16.346 1.00 82.06 90 GLY A C 1
ATOM 715 O O . GLY A 1 90 ? 6.126 -7.063 -16.391 1.00 82.06 90 GLY A O 1
ATOM 716 N N . TYR A 1 91 ? 5.938 -4.831 -16.628 1.00 84.44 91 TYR A N 1
ATOM 717 C CA . TYR A 1 91 ? 7.325 -4.616 -17.056 1.00 84.44 91 TYR A CA 1
ATOM 718 C C . TYR A 1 91 ? 8.349 -4.991 -15.984 1.00 84.44 91 TYR A C 1
ATOM 720 O O . TYR A 1 91 ? 9.376 -5.585 -16.299 1.00 84.44 91 TYR A O 1
ATOM 728 N N . ALA A 1 92 ? 8.074 -4.683 -14.715 1.00 83.38 92 ALA A N 1
ATOM 729 C CA . ALA A 1 92 ? 8.977 -5.018 -13.616 1.00 83.38 92 ALA A CA 1
ATOM 730 C C . ALA A 1 92 ? 9.207 -6.534 -13.503 1.00 83.38 92 ALA A C 1
ATOM 732 O O . ALA A 1 92 ? 10.306 -6.978 -13.186 1.00 83.38 92 ALA A O 1
ATOM 733 N N . LYS A 1 93 ? 8.188 -7.346 -13.809 1.00 77.56 93 LYS A N 1
ATOM 734 C CA . LYS A 1 93 ? 8.286 -8.811 -13.787 1.00 77.56 93 LYS A CA 1
ATOM 735 C C . LYS A 1 93 ? 9.223 -9.372 -14.865 1.00 77.56 93 LYS A C 1
ATOM 737 O O . LYS A 1 93 ? 9.733 -10.476 -14.693 1.00 77.56 93 LYS A O 1
ATOM 742 N N . GLU A 1 94 ? 9.436 -8.639 -15.955 1.00 83.12 94 GLU A N 1
ATOM 743 C CA . GLU A 1 94 ? 10.345 -9.031 -17.040 1.00 83.12 94 GLU A CA 1
ATOM 744 C C . GLU A 1 94 ? 11.805 -8.632 -16.764 1.00 83.12 94 GLU A C 1
ATOM 746 O O . GLU A 1 94 ? 12.722 -9.146 -17.405 1.00 83.12 94 GLU A O 1
ATOM 751 N N . ASP A 1 95 ? 12.044 -7.758 -15.781 1.00 84.62 95 ASP A N 1
ATOM 752 C CA . ASP A 1 95 ? 13.381 -7.371 -15.338 1.00 84.62 95 ASP A CA 1
ATOM 753 C C . ASP A 1 95 ? 13.971 -8.455 -14.410 1.00 84.62 95 ASP A C 1
ATOM 755 O O . ASP A 1 95 ? 13.431 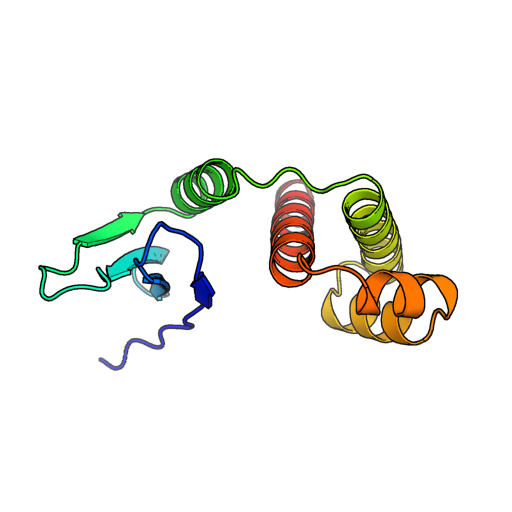-8.782 -13.348 1.00 84.62 95 ASP A O 1
ATOM 759 N N . VAL A 1 96 ? 15.080 -9.068 -14.837 1.00 82.38 96 VAL A N 1
ATOM 760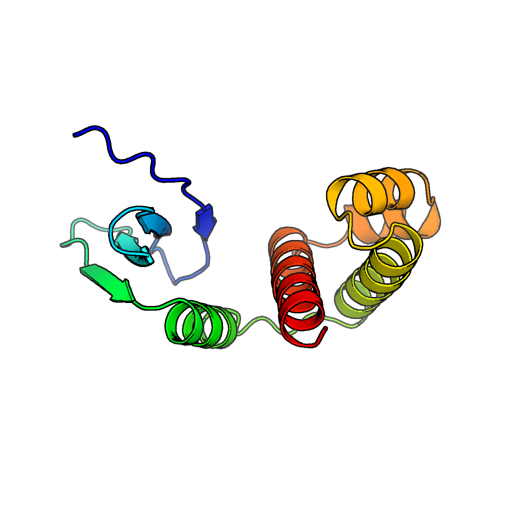 C CA . VAL A 1 96 ? 15.718 -10.196 -14.129 1.00 82.38 96 VAL A CA 1
ATOM 761 C C . VAL A 1 96 ? 16.259 -9.788 -12.745 1.00 82.38 96 VAL A C 1
ATOM 763 O O . VAL A 1 96 ? 15.944 -10.473 -11.766 1.00 82.38 96 VAL A O 1
ATOM 766 N N . PRO A 1 97 ? 17.026 -8.688 -12.602 1.0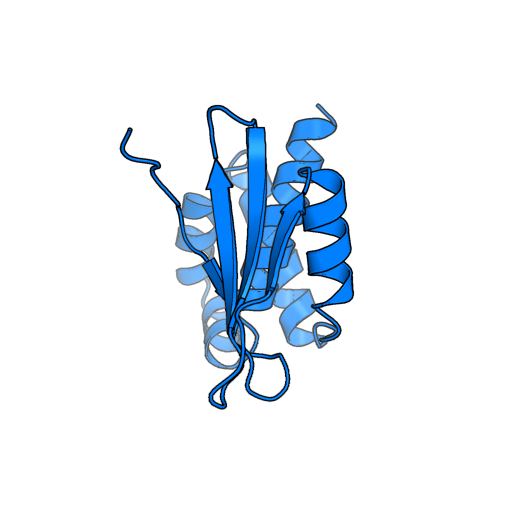0 81.12 97 PRO A N 1
ATOM 767 C CA . PRO A 1 97 ? 17.403 -8.162 -11.290 1.00 81.12 97 PRO A CA 1
ATOM 768 C C . PRO A 1 97 ? 16.212 -7.883 -10.367 1.00 81.12 97 PRO A C 1
ATOM 770 O O . PRO A 1 97 ? 16.223 -8.308 -9.211 1.00 81.12 97 PRO A O 1
ATOM 773 N N . PHE A 1 98 ? 15.170 -7.214 -10.867 1.00 85.69 98 PHE A N 1
ATOM 774 C CA . PHE A 1 98 ? 13.982 -6.895 -10.081 1.00 85.69 98 PHE A CA 1
ATOM 775 C C . PHE A 1 98 ? 13.260 -8.162 -9.633 1.00 85.69 98 PHE A C 1
ATOM 777 O O . PHE A 1 98 ? 12.989 -8.326 -8.449 1.00 85.69 98 PHE A O 1
ATOM 784 N N . SER A 1 99 ? 12.964 -9.075 -10.559 1.00 83.81 99 SER A N 1
ATOM 785 C CA . SER A 1 99 ? 12.223 -10.308 -10.272 1.00 83.81 99 SER A CA 1
ATOM 786 C C . SER A 1 99 ? 12.945 -11.207 -9.267 1.00 83.81 99 SER A C 1
ATOM 788 O O . SER A 1 99 ? 12.289 -11.813 -8.420 1.00 83.81 99 SER A O 1
ATOM 790 N N . THR A 1 100 ? 14.280 -11.239 -9.299 1.00 83.88 100 THR A N 1
ATOM 791 C CA . THR A 1 100 ? 15.101 -11.962 -8.315 1.00 83.88 100 THR A CA 1
ATOM 792 C C . THR A 1 100 ? 14.901 -11.397 -6.907 1.00 83.88 100 THR A C 1
ATOM 794 O O . THR A 1 100 ? 14.462 -12.121 -6.016 1.00 83.88 100 THR A O 1
ATOM 797 N N . VAL A 1 101 ? 15.111 -10.089 -6.721 1.00 83.56 101 VAL A N 1
ATOM 798 C CA . VAL A 1 101 ? 14.933 -9.430 -5.411 1.00 83.56 101 VAL A CA 1
ATOM 799 C C . VAL A 1 101 ? 13.457 -9.457 -4.974 1.00 83.56 101 VAL A C 1
ATOM 801 O O . VAL A 1 101 ? 13.139 -9.649 -3.800 1.00 83.56 101 VAL A O 1
ATOM 804 N N . TRP A 1 102 ? 12.526 -9.352 -5.927 1.00 85.81 102 TRP A N 1
ATOM 805 C CA . TRP A 1 102 ? 11.085 -9.441 -5.694 1.00 85.81 102 TRP A CA 1
ATOM 806 C C . TRP A 1 102 ? 10.665 -10.811 -5.156 1.00 85.81 102 TRP A C 1
ATOM 808 O O . TRP A 1 102 ? 9.799 -10.899 -4.285 1.00 85.81 102 TRP A O 1
ATOM 818 N N . MET A 1 103 ? 11.252 -11.905 -5.646 1.00 82.81 103 MET A N 1
ATOM 819 C CA . MET A 1 103 ? 10.958 -13.242 -5.126 1.00 82.81 103 MET A CA 1
ATOM 820 C C . MET A 1 103 ? 11.375 -13.379 -3.660 1.00 82.81 103 MET A C 1
ATOM 822 O O . MET A 1 103 ? 10.603 -13.933 -2.874 1.00 82.81 103 MET A O 1
ATOM 826 N N . GLU A 1 104 ? 12.522 -12.812 -3.292 1.00 82.50 104 GLU A N 1
ATOM 827 C CA . GLU A 1 104 ? 13.126 -12.923 -1.961 1.00 82.50 104 GLU A CA 1
ATOM 828 C C . GLU A 1 104 ? 12.437 -12.065 -0.891 1.00 82.50 104 GLU A C 1
ATOM 830 O O . GLU A 1 104 ? 12.396 -12.461 0.278 1.00 82.50 104 GLU A O 1
ATOM 835 N N . THR A 1 105 ? 11.837 -10.928 -1.264 1.00 79.94 105 THR A N 1
ATOM 836 C CA . THR A 1 105 ? 11.146 -10.075 -0.284 1.00 79.94 105 THR A CA 1
ATOM 837 C C . THR A 1 105 ? 9.893 -10.741 0.296 1.00 79.94 105 THR A C 1
ATOM 839 O O . THR A 1 105 ? 9.051 -11.304 -0.416 1.00 79.94 105 THR A O 1
ATOM 842 N N . LYS A 1 106 ? 9.723 -10.628 1.616 1.00 79.62 106 LYS A N 1
ATOM 843 C CA . LYS A 1 106 ? 8.500 -11.030 2.334 1.00 79.62 106 LYS A CA 1
ATOM 844 C C . LYS A 1 106 ? 7.463 -9.904 2.409 1.00 79.62 106 LYS A C 1
ATOM 846 O O . LYS A 1 106 ? 6.312 -10.169 2.740 1.00 79.62 106 LYS A O 1
ATOM 851 N N . ASN A 1 107 ? 7.839 -8.683 2.033 1.00 78.62 107 ASN A N 1
ATOM 852 C CA . ASN A 1 107 ? 7.058 -7.462 2.235 1.00 78.62 107 ASN A CA 1
ATOM 853 C C . ASN A 1 107 ? 6.372 -6.972 0.948 1.00 78.62 107 ASN A C 1
ATOM 855 O O . ASN A 1 107 ? 6.047 -5.793 0.817 1.00 78.62 107 ASN A O 1
ATOM 859 N N . LYS A 1 108 ? 6.099 -7.878 -0.002 1.00 77.69 108 LYS A N 1
ATOM 860 C CA . LYS A 1 108 ? 5.468 -7.571 -1.302 1.00 77.69 108 LYS A CA 1
ATOM 861 C C . LYS A 1 108 ? 4.218 -6.693 -1.160 1.00 77.69 108 LYS A C 1
ATOM 863 O O . LYS A 1 108 ? 4.107 -5.677 -1.838 1.00 77.69 108 LYS A O 1
ATOM 868 N N . ASN A 1 109 ? 3.310 -7.048 -0.247 1.00 73.00 109 ASN A N 1
ATOM 869 C CA . ASN A 1 109 ? 2.068 -6.296 -0.024 1.00 73.00 109 ASN A CA 1
ATOM 870 C C . ASN A 1 109 ? 2.339 -4.861 0.441 1.00 73.00 109 ASN A C 1
ATOM 872 O O . ASN A 1 109 ? 1.717 -3.929 -0.058 1.00 73.00 109 ASN A O 1
ATOM 876 N N . LEU A 1 110 ? 3.305 -4.678 1.342 1.00 75.81 110 LEU A N 1
ATOM 877 C CA . LEU A 1 110 ? 3.687 -3.363 1.846 1.00 75.81 110 LEU A CA 1
ATOM 878 C C . LEU A 1 110 ? 4.306 -2.490 0.744 1.00 75.81 110 LEU A C 1
ATOM 880 O O . LEU A 1 110 ? 4.002 -1.301 0.661 1.00 75.81 110 LEU A O 1
ATOM 884 N N . ILE A 1 111 ? 5.135 -3.078 -0.126 1.00 80.31 111 ILE A N 1
ATOM 885 C CA . ILE A 1 111 ? 5.721 -2.375 -1.276 1.00 80.31 111 ILE A CA 1
ATOM 886 C C . ILE A 1 111 ? 4.619 -1.907 -2.235 1.00 80.31 111 ILE A C 1
ATOM 888 O O . ILE A 1 111 ? 4.623 -0.746 -2.638 1.00 80.31 111 ILE A O 1
ATOM 892 N N . ILE A 1 112 ? 3.651 -2.772 -2.566 1.00 79.94 112 ILE A N 1
ATOM 893 C CA . ILE A 1 112 ? 2.525 -2.407 -3.443 1.00 79.94 112 ILE A CA 1
ATOM 894 C C . ILE A 1 112 ? 1.644 -1.330 -2.807 1.00 79.94 112 ILE A C 1
ATOM 896 O O . ILE A 1 112 ? 1.286 -0.374 -3.488 1.00 79.94 112 ILE A O 1
ATOM 900 N N . GLN A 1 113 ? 1.337 -1.436 -1.512 1.00 74.00 113 GLN A N 1
ATOM 901 C CA . GLN A 1 113 ? 0.560 -0.417 -0.805 1.00 74.00 113 GLN A CA 1
ATOM 902 C C . GLN A 1 113 ? 1.255 0.942 -0.830 1.00 74.00 113 GLN A C 1
ATOM 904 O O . GLN A 1 113 ? 0.641 1.934 -1.211 1.00 74.00 113 GLN A O 1
ATOM 909 N N . LYS A 1 114 ? 2.551 0.992 -0.498 1.00 80.75 114 LYS A N 1
ATOM 910 C CA . LYS A 1 114 ? 3.320 2.243 -0.536 1.00 80.75 114 LYS A CA 1
ATOM 911 C C . LYS A 1 114 ? 3.443 2.809 -1.951 1.00 80.75 114 LYS A C 1
ATOM 913 O O . LYS A 1 114 ? 3.437 4.026 -2.111 1.00 80.75 114 LYS A O 1
ATOM 918 N N . LEU A 1 115 ? 3.520 1.955 -2.972 1.00 81.31 115 LEU A N 1
ATOM 919 C CA . LEU A 1 115 ? 3.502 2.383 -4.370 1.00 81.31 115 LEU A CA 1
ATOM 920 C C . LEU A 1 115 ? 2.143 2.977 -4.771 1.00 81.31 115 LEU A C 1
ATOM 922 O O . LEU A 1 115 ? 2.112 4.011 -5.432 1.00 81.31 115 LEU A O 1
ATOM 926 N N . ALA A 1 116 ? 1.038 2.344 -4.371 1.00 75.25 116 ALA A N 1
ATOM 927 C CA . ALA A 1 116 ? -0.314 2.810 -4.667 1.00 75.25 116 ALA A CA 1
ATOM 928 C C . ALA A 1 116 ? -0.626 4.140 -3.966 1.00 75.25 116 ALA A C 1
ATOM 930 O O . ALA A 1 116 ? -1.117 5.059 -4.615 1.00 75.25 116 ALA A O 1
ATOM 931 N N . THR A 1 117 ? -0.279 4.275 -2.680 1.00 75.44 117 THR A N 1
ATOM 932 C CA . THR A 1 117 ? -0.405 5.545 -1.945 1.00 75.44 117 THR A CA 1
ATOM 933 C C . THR A 1 117 ? 0.390 6.651 -2.630 1.00 75.44 117 THR A C 1
ATOM 935 O O . THR A 1 117 ? -0.167 7.699 -2.934 1.00 75.44 117 THR A O 1
ATOM 938 N N . TRP A 1 118 ? 1.659 6.392 -2.958 1.00 82.12 118 TRP A N 1
ATOM 939 C CA . TRP A 1 118 ? 2.493 7.365 -3.661 1.00 82.12 118 TRP A CA 1
ATOM 940 C C . TRP A 1 118 ? 1.901 7.774 -5.020 1.00 82.12 118 TRP A C 1
ATOM 942 O O . TRP A 1 118 ? 1.922 8.952 -5.360 1.00 82.12 118 TRP A O 1
ATOM 952 N N . ALA A 1 119 ? 1.362 6.831 -5.801 1.00 73.81 119 ALA A N 1
ATOM 953 C CA . ALA A 1 119 ? 0.759 7.137 -7.099 1.00 73.81 119 ALA A CA 1
ATOM 954 C C . ALA A 1 119 ? -0.481 8.040 -6.965 1.00 73.81 119 ALA A C 1
ATOM 956 O O . ALA A 1 119 ? -0.625 8.982 -7.740 1.00 73.81 119 ALA A O 1
ATOM 957 N N . LEU A 1 120 ? -1.324 7.799 -5.955 1.00 71.69 120 LEU A N 1
ATOM 958 C CA . LEU A 1 120 ? -2.486 8.644 -5.655 1.00 71.69 120 LEU A CA 1
ATOM 959 C C . LEU A 1 120 ? -2.075 10.071 -5.258 1.00 71.69 120 LEU A C 1
ATOM 961 O O . LEU A 1 120 ? -2.701 11.028 -5.699 1.00 71.69 120 LEU A O 1
ATOM 965 N N . GLU A 1 121 ? -0.996 10.229 -4.485 1.00 74.56 121 GLU A N 1
ATOM 966 C CA . GLU A 1 121 ? -0.461 11.553 -4.129 1.00 74.56 121 GLU A CA 1
ATOM 967 C C . GLU A 1 121 ? 0.023 12.339 -5.359 1.00 74.56 121 GLU A C 1
ATOM 969 O O . GLU A 1 121 ? -0.092 13.563 -5.393 1.00 74.56 121 GLU A O 1
ATOM 974 N N . GLN A 1 122 ? 0.562 11.660 -6.381 1.00 72.31 122 GLN A N 1
ATOM 975 C CA . GLN A 1 122 ? 0.972 12.332 -7.619 1.00 72.31 122 GLN A CA 1
ATOM 976 C C . GLN A 1 122 ? -0.233 12.868 -8.407 1.00 72.31 122 GLN A C 1
ATOM 978 O O . GLN A 1 122 ? -0.147 13.971 -8.934 1.00 72.31 122 GLN A O 1
ATOM 983 N N . GLU A 1 123 ? -1.350 12.132 -8.450 1.00 59.88 123 GLU A N 1
ATOM 984 C CA . GLU A 1 123 ? -2.582 12.569 -9.132 1.00 59.88 123 GLU A CA 1
ATOM 985 C C . GLU A 1 123 ? -3.272 13.748 -8.427 1.00 59.88 123 GLU A C 1
ATOM 987 O O . GLU A 1 123 ? -3.915 14.559 -9.083 1.00 59.88 123 GLU A O 1
ATOM 992 N N . GLU A 1 124 ? -3.141 13.872 -7.103 1.00 53.88 124 GLU A N 1
ATOM 993 C CA . GLU A 1 124 ? -3.697 15.002 -6.337 1.00 53.88 124 GLU A CA 1
ATOM 994 C C . GLU A 1 124 ? -2.843 16.284 -6.443 1.00 53.88 124 GLU A C 1
ATOM 996 O O . GLU A 1 124 ? -3.287 17.356 -6.027 1.00 53.88 124 GLU A O 1
ATOM 1001 N N . THR A 1 125 ? -1.627 16.188 -6.997 1.00 53.38 125 THR A N 1
ATOM 1002 C CA . THR A 1 125 ? -0.687 17.315 -7.152 1.00 53.38 125 THR A CA 1
ATOM 1003 C C . THR A 1 125 ? -0.667 17.898 -8.581 1.00 53.38 125 THR A C 1
ATOM 1005 O O . THR A 1 125 ? -0.046 18.942 -8.795 1.00 53.38 125 THR A O 1
ATOM 1008 N N . GLU A 1 126 ? -1.340 17.261 -9.548 1.00 44.47 126 GLU A N 1
ATOM 1009 C CA . GLU A 1 126 ? -1.561 17.765 -10.922 1.00 44.47 126 GLU A CA 1
ATOM 1010 C C . GLU A 1 126 ? -2.881 18.546 -11.057 1.00 44.47 126 GLU A C 1
ATOM 1012 O O . GLU A 1 126 ? -2.878 19.557 -11.802 1.00 44.47 126 GLU A O 1
#

Organism: NCBI:txid1006155

Sequence (126 aa):
MKTKVIEEQLNNLDGATLEIGYNEEAKSHLLALFPEKKGDVVSIWVDRDLKNKMMDALTLQKLDENDVFLLEQLKKLVQRCKGNLIVALGYAKEDVPFSTVWMETKNKNLIIQKLATWALEQEETE

Secondary structure (DSSP, 8-state):
-------EEEEEETTEEEEEEEETTTTEEEEEEE-SSS-PPEEEEE-HHHHHHHHHHH------HHHHHHHHHHHHHHHHTTT-HHHHHHHHHH-HHHHHHHHH-S-HHHHHHHHHHHHHHHHT--

Foldseek 3Di:
DDFPWPWDWDPDDPQKIWIWTAGPVVQWIKTWIHHNDPDDIDIDTHHPVVVVVVVVVVCPDDQDPLLVVLLVQLLVLCVVVVNPSVVSVVVLCVDPVSVVSCVVDPCNVVSVVVNVVVSVVVVVVD

pLDDT: mean 72.72, std 13.39, range [28.09, 89.5]